Protein AF-A0A7S0QD21-F1 (afdb_monomer_lite)

InterPro domains:
  IPR029063 S-adenosyl-L-methionine-dependent methyltransferase superfamily [G3DSA:3.40.50.150] (12-127)

Sequence (127 aa):
ACCRARGEPPRRIDNTVCPMMRAEELQFLLGGLTANSTVWEWGSGISTLYFAQCVRRWISVEHDPAWCAEIGAARPPQAEVRCVPMEADRKAEYEAAQPPWDGSRAEFRAYVAQGSALRDLDADVVL

Structure (mmCIF, N/CA/C/O backbone):
data_AF-A0A7S0QD21-F1
#
_entry.id   AF-A0A7S0QD21-F1
#
loop_
_atom_site.group_PDB
_atom_site.id
_atom_site.type_symbol
_atom_site.label_atom_id
_atom_site.label_alt_id
_atom_site.label_comp_id
_atom_site.label_asym_id
_atom_site.label_entity_id
_atom_site.label_seq_id
_atom_site.pdbx_PDB_ins_code
_atom_site.Cartn_x
_atom_site.Cartn_y
_atom_site.Cartn_z
_atom_site.occupancy
_atom_site.B_iso_or_equiv
_atom_site.auth_seq_id
_atom_site.auth_comp_id
_atom_site.auth_asym_id
_atom_site.auth_atom_id
_atom_site.pdbx_PDB_model_num
ATOM 1 N N . ALA A 1 1 ? -8.287 11.909 15.860 1.00 42.44 1 ALA A N 1
ATOM 2 C CA . ALA A 1 1 ? -7.771 10.626 16.388 1.00 42.44 1 ALA A CA 1
ATOM 3 C C . ALA A 1 1 ? -8.174 9.547 15.406 1.00 42.44 1 ALA A C 1
ATOM 5 O O . ALA A 1 1 ? -9.354 9.453 15.095 1.00 42.44 1 ALA A O 1
ATOM 6 N N . CYS A 1 2 ? -7.199 8.854 14.840 1.00 48.72 2 CYS A N 1
ATOM 7 C CA . CYS A 1 2 ? -7.406 8.024 13.669 1.00 48.72 2 CYS A CA 1
ATOM 8 C C . CYS A 1 2 ? -7.888 6.609 14.043 1.00 48.72 2 CYS A C 1
ATOM 10 O O . CYS A 1 2 ? -7.516 6.093 15.095 1.00 48.72 2 CYS A O 1
ATOM 12 N N . CYS A 1 3 ? -8.758 6.062 13.190 1.00 52.25 3 CYS A N 1
ATOM 13 C CA . CYS A 1 3 ? -9.280 4.694 13.145 1.00 52.25 3 CYS A CA 1
ATOM 14 C C . CYS A 1 3 ? -9.829 4.146 14.464 1.00 52.25 3 CYS A C 1
ATOM 16 O O . CYS A 1 3 ? -9.188 3.398 15.198 1.00 52.25 3 CYS A O 1
ATOM 18 N N . ARG A 1 4 ? -11.084 4.509 14.747 1.00 49.06 4 ARG A N 1
ATOM 19 C CA . ARG A 1 4 ? -11.899 3.812 15.744 1.00 49.06 4 ARG A CA 1
ATOM 20 C C . ARG A 1 4 ? -12.732 2.754 15.032 1.00 49.06 4 ARG A C 1
ATOM 22 O O . ARG A 1 4 ? -13.690 3.099 14.344 1.00 49.06 4 ARG A O 1
ATOM 29 N N . ALA A 1 5 ? -12.445 1.473 15.253 1.00 49.66 5 ALA A N 1
ATOM 30 C CA . ALA A 1 5 ? -13.554 0.524 15.256 1.00 49.66 5 ALA A CA 1
ATOM 31 C C . ALA A 1 5 ? -14.507 0.923 16.393 1.00 49.66 5 ALA A C 1
ATOM 33 O O . ALA A 1 5 ? -14.069 1.381 17.453 1.00 49.66 5 ALA A O 1
ATOM 34 N N . ARG A 1 6 ? -15.822 0.809 16.176 1.00 51.97 6 ARG A N 1
ATOM 35 C CA . ARG A 1 6 ? -16.800 1.098 17.235 1.00 51.97 6 ARG A CA 1
ATOM 36 C C . ARG A 1 6 ? -16.502 0.184 18.428 1.00 51.97 6 ARG A C 1
ATOM 38 O O . ARG A 1 6 ? -16.623 -1.025 18.303 1.00 51.97 6 ARG A O 1
ATOM 45 N N . GLY A 1 7 ? -16.119 0.770 19.562 1.00 51.91 7 GLY A N 1
ATOM 46 C CA . GLY A 1 7 ? -15.840 0.037 20.801 1.00 51.91 7 GLY A CA 1
ATOM 47 C C . GLY A 1 7 ? -14.372 -0.327 21.055 1.00 51.91 7 GLY A C 1
ATOM 48 O O . GLY A 1 7 ? -14.081 -0.797 22.150 1.00 51.91 7 GLY A O 1
ATOM 49 N N . GLU A 1 8 ? -13.444 -0.065 20.128 1.00 57.84 8 GLU A N 1
ATOM 50 C CA . GLU A 1 8 ? -12.005 -0.247 20.379 1.00 57.84 8 GLU A CA 1
ATOM 51 C C . GLU A 1 8 ? -11.328 1.064 20.813 1.00 57.84 8 GLU A C 1
ATOM 53 O O . GLU A 1 8 ? -11.698 2.149 20.339 1.00 57.84 8 GLU A O 1
ATOM 58 N N . PRO A 1 9 ? -10.319 1.000 21.705 1.00 58.53 9 PRO A N 1
ATOM 59 C CA . PRO A 1 9 ? -9.484 2.156 21.985 1.00 58.53 9 PRO A CA 1
ATOM 60 C C . PRO A 1 9 ? -8.771 2.598 20.694 1.00 58.53 9 PRO A C 1
ATOM 62 O O . PRO A 1 9 ? -8.370 1.754 19.892 1.00 58.53 9 PRO A O 1
ATOM 65 N N . PRO A 1 10 ? -8.606 3.912 20.464 1.00 60.38 10 PRO A N 1
ATOM 66 C CA . PRO A 1 10 ? -7.937 4.405 19.265 1.00 60.38 10 PRO A CA 1
ATOM 67 C C . PRO A 1 10 ? -6.513 3.846 19.193 1.00 60.38 10 PRO A C 1
ATOM 69 O O . PRO A 1 10 ? -5.730 4.024 20.131 1.00 60.38 10 PRO A O 1
ATOM 72 N N . ARG A 1 11 ? -6.168 3.193 18.077 1.00 66.38 11 ARG A N 1
ATOM 73 C CA . ARG A 1 11 ? -4.781 2.791 17.824 1.00 66.38 11 ARG A CA 1
ATOM 74 C C . ARG A 1 11 ? -3.951 4.050 17.595 1.00 66.38 11 ARG A C 1
ATOM 76 O O . ARG A 1 11 ? -4.348 4.952 16.855 1.00 66.38 11 ARG A O 1
ATOM 83 N N . ARG A 1 12 ? -2.802 4.138 18.265 1.00 69.88 12 ARG A N 1
ATOM 84 C CA . ARG A 1 12 ? -1.850 5.223 18.026 1.00 69.88 12 ARG A CA 1
ATOM 85 C C . ARG A 1 12 ? -1.123 4.922 16.721 1.00 69.88 12 ARG A C 1
ATOM 87 O O . ARG A 1 12 ? -0.408 3.932 16.652 1.00 69.88 12 ARG A O 1
ATOM 94 N N . ILE A 1 13 ? -1.327 5.774 15.725 1.00 76.38 13 ILE A N 1
ATOM 95 C CA . ILE A 1 13 ? -0.605 5.710 14.455 1.00 76.38 13 ILE A CA 1
ATOM 96 C C . ILE A 1 13 ? 0.750 6.379 14.633 1.00 76.38 13 ILE A C 1
ATOM 98 O O . ILE A 1 13 ? 0.855 7.437 15.271 1.00 76.38 13 ILE A O 1
ATOM 102 N N . ASP A 1 14 ? 1.774 5.750 14.079 1.00 82.44 14 ASP A N 1
ATOM 103 C CA . ASP A 1 14 ? 3.048 6.391 13.825 1.00 82.44 14 ASP A CA 1
ATOM 104 C C . ASP A 1 14 ? 2.903 7.360 12.642 1.00 82.44 14 ASP A C 1
ATOM 106 O O . ASP A 1 14 ? 2.767 6.947 11.492 1.00 82.44 14 ASP A O 1
ATOM 110 N N . ASN A 1 15 ? 2.903 8.658 12.954 1.00 78.94 15 ASN A N 1
ATOM 111 C CA . ASN A 1 15 ? 2.792 9.749 11.984 1.00 78.94 15 ASN A CA 1
ATOM 112 C C . ASN A 1 15 ? 4.166 10.328 11.595 1.00 78.94 15 ASN A C 1
ATOM 114 O O . ASN A 1 15 ? 4.237 11.470 11.139 1.00 78.94 15 ASN A O 1
ATOM 118 N N . THR A 1 16 ? 5.266 9.606 11.835 1.00 82.94 16 THR A N 1
ATOM 119 C CA . THR A 1 16 ? 6.603 10.032 11.374 1.00 82.94 16 THR A CA 1
ATOM 120 C C . THR A 1 16 ? 6.707 10.052 9.851 1.00 82.94 16 THR A C 1
ATOM 122 O O . THR A 1 16 ? 7.484 10.830 9.302 1.00 82.94 16 THR A O 1
ATOM 125 N N . VAL A 1 17 ? 5.868 9.265 9.173 1.00 80.38 17 VAL A N 1
ATOM 126 C CA . VAL A 1 17 ? 5.641 9.315 7.729 1.00 80.38 17 VAL A CA 1
ATOM 127 C C . VAL A 1 17 ? 4.246 9.871 7.447 1.00 80.38 17 VAL A C 1
ATOM 129 O O . VAL A 1 17 ? 3.279 9.508 8.113 1.00 80.38 17 VAL A O 1
ATOM 132 N N . CYS A 1 18 ? 4.136 10.775 6.474 1.00 79.88 18 CYS A N 1
ATOM 133 C CA . CYS A 1 18 ? 2.869 11.387 6.074 1.00 79.88 18 CYS A CA 1
ATOM 134 C C . CYS A 1 18 ? 2.684 11.198 4.564 1.00 79.88 18 CYS A C 1
ATOM 136 O O . CYS A 1 18 ? 3.600 11.546 3.811 1.00 79.88 18 CYS A O 1
ATOM 138 N N . PRO A 1 19 ? 1.556 10.631 4.101 1.00 83.88 19 PRO A N 1
ATOM 139 C CA . PRO A 1 19 ? 1.349 10.405 2.680 1.00 83.88 19 PRO A CA 1
ATOM 140 C C . PRO A 1 19 ? 1.276 11.738 1.937 1.00 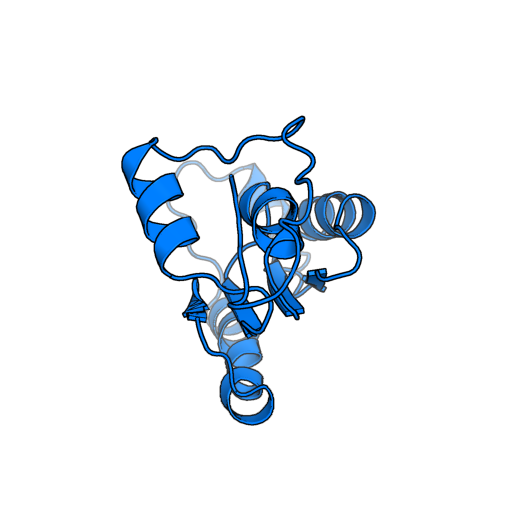83.88 19 PRO A C 1
ATOM 142 O O . PRO A 1 19 ? 0.754 12.728 2.453 1.00 83.88 19 PRO A O 1
ATOM 145 N N . MET A 1 20 ? 1.798 11.757 0.709 1.00 85.94 20 MET A N 1
ATOM 146 C CA . MET A 1 20 ? 1.759 12.931 -0.164 1.00 85.94 20 MET A CA 1
ATOM 147 C C . MET A 1 20 ? 0.351 13.125 -0.740 1.00 85.94 20 MET A C 1
ATOM 149 O O . MET A 1 20 ? 0.100 12.881 -1.915 1.00 85.94 20 MET A O 1
ATOM 153 N N . MET A 1 21 ? -0.578 13.526 0.119 1.00 85.38 21 MET A N 1
ATOM 154 C CA . MET A 1 21 ? -1.984 13.766 -0.191 1.00 85.38 21 MET A CA 1
ATOM 155 C C . MET A 1 21 ? -2.405 15.103 0.408 1.00 85.38 21 MET A C 1
ATOM 157 O O . MET A 1 21 ? -1.842 15.567 1.406 1.00 85.38 21 MET A O 1
ATOM 161 N N . ARG A 1 22 ? -3.423 15.729 -0.178 1.00 90.94 22 ARG A N 1
ATOM 162 C CA . ARG A 1 22 ? -4.073 16.889 0.433 1.00 90.94 22 ARG A CA 1
ATOM 163 C C . ARG A 1 22 ? -4.784 16.457 1.710 1.00 90.94 22 ARG A C 1
ATOM 165 O O . ARG A 1 22 ? -5.189 15.303 1.866 1.00 90.94 22 ARG A O 1
ATOM 172 N N . ALA A 1 23 ? -4.963 17.399 2.630 1.00 86.44 23 ALA A N 1
ATOM 173 C CA . ALA A 1 23 ? -5.594 17.112 3.913 1.00 86.44 23 ALA A CA 1
ATOM 174 C C . ALA A 1 23 ? -7.004 16.522 3.734 1.00 86.44 23 ALA A C 1
ATOM 176 O O . ALA A 1 23 ? -7.383 15.611 4.463 1.00 86.44 23 ALA A O 1
ATOM 177 N N . GLU A 1 24 ? -7.758 16.998 2.745 1.00 90.31 24 GLU A N 1
ATOM 178 C CA . GLU A 1 24 ? -9.114 16.545 2.441 1.00 90.31 24 GLU A CA 1
ATOM 179 C C . GLU A 1 24 ? -9.142 15.103 1.922 1.00 90.31 24 GLU A C 1
ATOM 181 O O . GLU A 1 24 ? -9.991 14.324 2.348 1.00 90.31 24 GLU A O 1
ATOM 186 N N . GLU A 1 25 ? -8.196 14.728 1.058 1.00 90.81 25 GLU A N 1
ATOM 187 C CA . GLU A 1 25 ? -8.045 13.362 0.532 1.00 90.81 25 GLU A CA 1
ATOM 188 C C . GLU A 1 25 ? -7.689 12.397 1.665 1.00 90.81 25 GLU A C 1
ATOM 190 O O . GLU A 1 25 ? -8.312 11.346 1.823 1.00 90.81 25 GLU A O 1
ATOM 195 N N . LEU A 1 26 ? -6.754 12.808 2.525 1.00 87.50 26 LEU A N 1
ATOM 196 C CA . LEU A 1 26 ? -6.381 12.057 3.717 1.00 87.50 26 LEU A CA 1
ATOM 197 C C . LEU A 1 26 ? -7.586 11.867 4.648 1.00 87.50 26 LEU A C 1
ATOM 199 O O . LEU A 1 26 ? -7.845 10.749 5.088 1.00 87.50 26 LEU A O 1
ATOM 203 N N . GLN A 1 27 ? -8.353 12.923 4.938 1.00 86.44 27 GLN A N 1
ATOM 204 C CA . GLN A 1 27 ? -9.545 12.807 5.788 1.00 86.44 27 GLN A CA 1
ATOM 205 C C . GLN A 1 27 ? -10.634 11.941 5.150 1.00 86.44 27 GLN A C 1
ATOM 207 O O . GLN A 1 27 ? -11.282 11.170 5.859 1.00 86.44 27 GLN A O 1
ATOM 212 N N . PHE A 1 28 ? -10.825 12.038 3.835 1.00 89.31 28 PHE A N 1
ATOM 213 C CA . PHE A 1 28 ? -11.782 11.214 3.105 1.00 89.31 28 PHE A CA 1
ATOM 214 C C . PHE A 1 28 ? -11.441 9.725 3.228 1.00 89.31 28 PHE A C 1
ATOM 216 O O . PHE A 1 28 ? -12.293 8.938 3.644 1.00 89.31 28 PHE A O 1
ATOM 223 N N . LEU A 1 29 ? -10.184 9.353 2.961 1.00 89.69 29 LEU A N 1
ATOM 224 C CA . LEU A 1 29 ? -9.718 7.974 3.107 1.00 89.69 29 LEU A CA 1
ATOM 225 C C . LEU A 1 29 ? -9.871 7.488 4.549 1.00 89.69 29 LEU A C 1
ATOM 227 O O . LEU A 1 29 ? -10.473 6.445 4.790 1.00 89.69 29 LEU A O 1
ATOM 231 N N . LEU A 1 30 ? -9.423 8.276 5.529 1.00 86.81 30 LEU A N 1
ATOM 232 C CA . LEU A 1 30 ? -9.572 7.922 6.944 1.00 86.81 30 LEU A CA 1
ATOM 233 C C . LEU A 1 30 ? -11.027 7.769 7.392 1.00 86.81 30 LEU A C 1
ATOM 235 O O . LEU A 1 30 ? -11.298 6.978 8.294 1.00 86.81 30 LEU A O 1
ATOM 239 N N . GLY A 1 31 ? -11.956 8.507 6.785 1.00 86.69 31 GLY A N 1
ATOM 240 C CA . GLY A 1 31 ? -13.386 8.386 7.054 1.00 86.69 31 GLY A CA 1
ATOM 241 C C . GLY A 1 31 ? -13.998 7.078 6.542 1.00 86.69 31 GLY A C 1
ATOM 242 O O . GLY A 1 31 ? -14.979 6.609 7.118 1.00 86.69 31 GLY A O 1
ATOM 243 N N . GLY A 1 32 ? -13.420 6.484 5.494 1.00 87.62 32 GLY A N 1
ATOM 244 C CA . GLY A 1 32 ? -13.856 5.206 4.921 1.00 87.62 32 GLY A CA 1
ATOM 245 C C . GLY A 1 32 ? -13.232 3.967 5.573 1.00 87.62 32 GLY A C 1
ATOM 246 O O . GLY A 1 32 ? -13.748 2.863 5.408 1.00 87.62 32 GLY A O 1
ATOM 247 N N . LEU A 1 33 ? -12.140 4.128 6.324 1.00 88.94 33 LEU A N 1
ATOM 248 C CA . LEU A 1 33 ? -11.402 3.019 6.929 1.00 88.94 33 LEU A CA 1
ATOM 249 C C . LEU A 1 33 ? -11.873 2.708 8.354 1.00 88.94 33 LEU A C 1
ATOM 251 O O . LEU A 1 33 ? -12.116 3.590 9.180 1.00 88.94 33 LEU A O 1
ATOM 255 N N . THR A 1 34 ? -11.932 1.418 8.680 1.00 87.81 34 THR A N 1
ATOM 256 C CA . THR A 1 34 ? -12.209 0.925 10.035 1.00 87.81 34 THR A CA 1
ATOM 257 C C . THR A 1 34 ? -11.150 -0.087 10.461 1.00 87.81 34 THR A C 1
ATOM 259 O O . THR A 1 34 ? -10.505 -0.704 9.616 1.00 87.81 34 THR A O 1
ATOM 262 N N . ALA A 1 35 ? -11.022 -0.352 11.768 1.00 88.38 35 ALA A N 1
ATOM 263 C CA . ALA A 1 35 ? -10.079 -1.366 12.263 1.00 88.38 35 ALA A CA 1
ATOM 264 C C . ALA A 1 35 ? -10.397 -2.798 11.797 1.00 88.38 35 ALA A C 1
ATOM 266 O O . ALA A 1 35 ? -9.555 -3.681 11.935 1.00 88.38 35 ALA A O 1
ATOM 267 N N . ASN A 1 36 ? -11.584 -3.010 11.219 1.00 89.69 36 ASN A N 1
ATOM 268 C CA . ASN A 1 36 ? -12.004 -4.270 10.618 1.00 89.69 36 ASN A CA 1
ATOM 269 C C . ASN A 1 36 ? -11.865 -4.283 9.093 1.00 89.69 36 ASN A C 1
ATOM 271 O O . A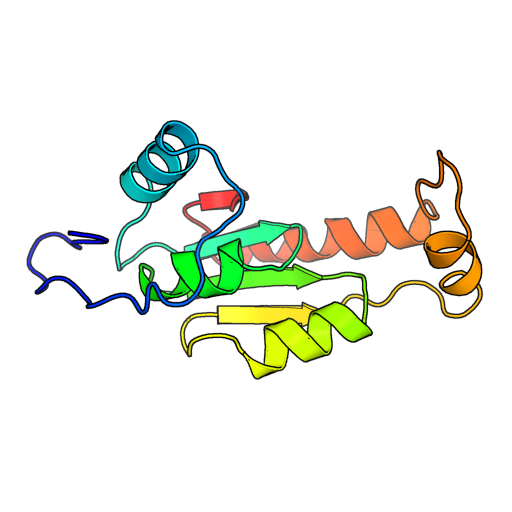SN A 1 36 ? -12.118 -5.319 8.492 1.00 89.69 36 ASN A O 1
ATOM 275 N N . SER A 1 37 ? -11.471 -3.181 8.458 1.00 90.69 37 SER A N 1
ATOM 276 C CA . SER A 1 37 ? -11.370 -3.135 7.003 1.00 90.69 37 SER A CA 1
ATOM 277 C C . SER A 1 37 ? -10.266 -4.064 6.490 1.00 90.69 37 SER A C 1
ATOM 279 O O . SER A 1 37 ? -9.196 -4.191 7.097 1.00 90.69 37 SER A O 1
ATOM 281 N N . THR A 1 38 ? -10.531 -4.710 5.362 1.00 94.12 38 THR A N 1
ATOM 282 C CA . THR A 1 38 ? -9.528 -5.334 4.493 1.00 94.12 38 THR A CA 1
ATOM 283 C C . THR A 1 38 ? -9.382 -4.473 3.252 1.00 94.12 38 THR A C 1
ATOM 285 O O . THR A 1 38 ? -10.355 -4.253 2.535 1.00 94.12 38 THR A O 1
ATOM 288 N N . VAL A 1 39 ? -8.182 -3.943 3.038 1.00 94.69 39 VAL A N 1
ATOM 289 C CA . VAL A 1 39 ? -7.899 -2.983 1.970 1.00 94.69 39 VAL A CA 1
ATOM 290 C C . VAL A 1 39 ? -6.983 -3.609 0.939 1.00 94.69 39 VAL A C 1
ATOM 292 O O . VAL A 1 39 ? -6.001 -4.267 1.289 1.00 94.69 39 VAL A O 1
ATOM 295 N N . TRP A 1 40 ? -7.308 -3.370 -0.323 1.00 96.06 40 TRP A N 1
ATOM 296 C CA . TRP A 1 40 ? -6.441 -3.642 -1.454 1.00 96.06 40 TRP A CA 1
ATOM 297 C C . TRP A 1 40 ? -5.947 -2.334 -2.055 1.00 96.06 40 TRP A C 1
ATOM 299 O O . TRP A 1 40 ? -6.736 -1.411 -2.217 1.00 96.06 40 TRP A O 1
ATOM 309 N N . GLU A 1 41 ? -4.676 -2.275 -2.417 1.00 95.56 41 GLU A N 1
ATOM 310 C CA . GLU A 1 41 ? -4.028 -1.115 -3.015 1.00 95.56 41 GLU A CA 1
ATOM 311 C C . GLU A 1 41 ? -3.242 -1.541 -4.263 1.00 95.56 41 GLU A C 1
ATOM 313 O O . GLU A 1 41 ? -2.461 -2.501 -4.236 1.00 95.56 41 GLU A O 1
ATOM 318 N N . TRP A 1 42 ? -3.442 -0.824 -5.364 1.00 94.56 42 TRP A N 1
ATOM 319 C CA . TRP A 1 42 ? -2.563 -0.873 -6.526 1.00 94.56 42 TRP A CA 1
ATOM 320 C C . TRP A 1 42 ? -1.503 0.218 -6.423 1.00 94.56 42 TRP A C 1
ATOM 322 O O . TRP A 1 42 ? -1.798 1.405 -6.521 1.00 94.56 42 TRP A O 1
ATOM 332 N N . GLY A 1 43 ? -0.251 -0.203 -6.302 1.00 93.88 43 GLY A N 1
ATOM 333 C CA . GLY A 1 43 ? 0.873 0.649 -5.952 1.00 93.88 43 GLY A CA 1
ATOM 334 C C . GLY A 1 43 ? 1.140 0.555 -4.457 1.00 93.88 43 GLY A C 1
ATOM 335 O O . GLY A 1 43 ? 0.224 0.401 -3.651 1.00 93.88 43 GLY A O 1
ATOM 336 N N . SER A 1 44 ? 2.409 0.609 -4.076 1.00 95.19 44 SER A N 1
ATOM 337 C CA . SER A 1 44 ? 2.801 0.681 -2.673 1.00 95.19 44 SER A CA 1
ATOM 338 C C . SER A 1 44 ? 3.494 2.004 -2.379 1.00 95.19 44 SER A C 1
ATOM 340 O O . SER A 1 44 ? 4.073 2.644 -3.258 1.00 95.19 44 SER A O 1
ATOM 342 N N . GLY A 1 45 ? 3.446 2.448 -1.128 1.00 94.56 45 GLY A N 1
ATOM 343 C CA . GLY A 1 45 ? 4.141 3.669 -0.748 1.00 94.56 45 GLY A CA 1
ATOM 344 C C . GLY A 1 45 ? 3.856 4.119 0.670 1.00 94.56 45 GLY A C 1
ATOM 345 O O . GLY A 1 45 ? 3.535 3.333 1.560 1.00 94.56 45 GLY A O 1
ATOM 346 N N . ILE A 1 46 ? 3.954 5.431 0.889 1.00 93.25 46 ILE A N 1
ATOM 347 C CA . ILE A 1 46 ? 3.678 6.018 2.204 1.00 93.25 46 ILE A CA 1
ATOM 348 C C . ILE A 1 46 ? 2.213 5.813 2.614 1.00 93.25 46 ILE A C 1
ATOM 350 O O . ILE A 1 46 ? 1.933 5.664 3.801 1.00 93.25 46 ILE A O 1
ATOM 354 N N . SER A 1 47 ? 1.288 5.731 1.654 1.00 93.62 47 SER A N 1
ATOM 355 C CA . SER A 1 47 ? -0.094 5.291 1.880 1.00 93.62 47 SER A CA 1
ATOM 356 C C . SER A 1 47 ? -0.148 3.926 2.571 1.00 93.62 47 SER A C 1
ATOM 358 O O . SER A 1 47 ? -0.798 3.808 3.610 1.00 93.62 47 SER A O 1
ATOM 360 N N . THR A 1 48 ? 0.601 2.938 2.074 1.00 95.62 48 THR A N 1
ATOM 361 C CA . THR A 1 48 ? 0.737 1.608 2.686 1.00 95.62 48 THR A CA 1
ATOM 362 C C . THR A 1 48 ? 1.237 1.701 4.130 1.00 95.62 48 THR A C 1
ATOM 364 O O . THR A 1 48 ? 0.658 1.097 5.030 1.00 95.62 48 THR A O 1
ATOM 367 N N . LEU A 1 49 ? 2.287 2.489 4.387 1.00 94.31 49 LEU A N 1
ATOM 368 C CA . LEU A 1 49 ? 2.875 2.618 5.728 1.00 94.31 49 LEU A CA 1
ATOM 369 C C . LEU A 1 49 ? 1.936 3.320 6.718 1.00 94.31 49 LEU A C 1
ATOM 371 O O . LEU A 1 49 ? 1.858 2.948 7.891 1.00 94.31 49 LEU A O 1
ATOM 375 N N . TYR A 1 50 ? 1.220 4.336 6.245 1.00 92.75 50 TYR A N 1
ATOM 376 C CA . TYR A 1 50 ? 0.370 5.183 7.069 1.00 92.75 50 TYR A CA 1
ATOM 377 C C . TYR A 1 50 ? -0.989 4.531 7.355 1.00 92.75 50 TYR A C 1
ATOM 379 O O . TYR A 1 50 ? -1.366 4.334 8.512 1.00 92.75 50 TYR A O 1
ATOM 387 N N . PHE A 1 51 ? -1.725 4.153 6.308 1.00 92.44 51 PHE A N 1
ATOM 388 C CA . PHE A 1 51 ? -3.106 3.686 6.424 1.00 92.44 51 PHE A CA 1
ATOM 389 C C . PHE A 1 51 ? -3.224 2.212 6.826 1.00 92.44 51 PHE A C 1
ATOM 391 O O . PHE A 1 51 ? -4.241 1.825 7.398 1.00 92.44 51 PHE A O 1
ATOM 398 N N . ALA A 1 52 ? -2.208 1.369 6.629 1.00 93.94 52 ALA A N 1
ATOM 399 C CA . ALA A 1 52 ? -2.307 -0.026 7.070 1.00 93.94 52 ALA A CA 1
ATOM 400 C C . ALA A 1 52 ? -2.429 -0.164 8.600 1.00 93.94 52 ALA A C 1
ATOM 402 O O . ALA A 1 52 ? -3.076 -1.084 9.101 1.00 93.94 52 ALA A O 1
ATOM 403 N N . GLN A 1 53 ? -1.888 0.793 9.361 1.00 91.88 53 GLN A N 1
ATOM 404 C CA . GLN A 1 53 ? -1.960 0.821 10.831 1.00 91.88 53 GLN A CA 1
ATOM 405 C C . GLN A 1 53 ? -3.407 0.922 11.356 1.00 91.88 53 GLN A C 1
ATOM 407 O O . GLN A 1 53 ? -3.705 0.570 12.504 1.00 91.88 53 GLN A O 1
ATOM 412 N N . CYS A 1 54 ? -4.311 1.399 10.501 1.00 89.69 54 CYS A N 1
ATOM 413 C CA . CYS A 1 54 ? -5.707 1.673 10.797 1.00 89.69 54 CYS A CA 1
ATOM 414 C C . CYS A 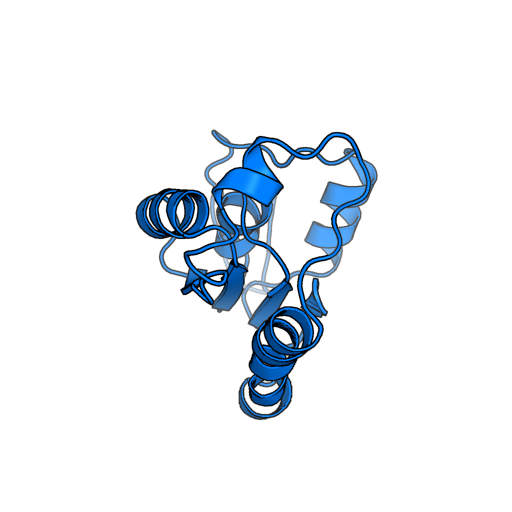1 54 ? -6.656 0.494 10.651 1.00 89.69 54 CYS A C 1
ATOM 416 O O . CYS A 1 54 ? -7.796 0.598 11.100 1.00 89.69 54 CYS A O 1
ATOM 418 N N . VAL A 1 55 ? -6.232 -0.569 9.974 1.00 91.44 55 VAL A N 1
ATOM 419 C CA . VAL A 1 55 ? -7.141 -1.588 9.445 1.00 91.44 55 VAL A CA 1
ATOM 420 C C . VAL A 1 55 ? -6.813 -2.974 9.995 1.00 91.44 55 VAL A C 1
ATOM 422 O O . VAL A 1 55 ? -5.898 -3.142 10.811 1.00 91.44 55 VAL A O 1
ATOM 425 N N . ARG A 1 56 ? -7.590 -3.982 9.589 1.00 92.38 56 ARG A N 1
ATOM 426 C CA . ARG A 1 56 ? -7.296 -5.384 9.908 1.00 92.38 56 ARG A CA 1
ATOM 427 C C . ARG A 1 56 ? -6.196 -5.911 8.999 1.00 92.38 56 ARG A C 1
ATOM 429 O O . ARG A 1 56 ? -5.296 -6.600 9.472 1.00 92.38 56 ARG A O 1
ATOM 436 N N . ARG A 1 57 ? -6.297 -5.607 7.705 1.00 94.38 57 ARG A N 1
ATOM 437 C CA . ARG A 1 57 ? -5.380 -6.096 6.677 1.00 94.38 57 ARG A CA 1
ATOM 438 C C . ARG A 1 57 ? -5.277 -5.097 5.532 1.00 94.38 57 ARG A C 1
ATOM 440 O O . ARG A 1 57 ? -6.293 -4.562 5.097 1.00 94.38 57 ARG A O 1
ATOM 447 N N . TRP A 1 58 ? -4.064 -4.885 5.046 1.00 95.75 58 TRP A N 1
ATOM 448 C CA . TRP A 1 58 ? -3.755 -4.029 3.907 1.00 95.75 58 TRP A CA 1
ATOM 449 C C . TRP A 1 58 ? -2.870 -4.796 2.931 1.00 95.75 58 TRP A C 1
ATOM 451 O O . TRP A 1 58 ? -1.872 -5.381 3.346 1.00 95.75 58 TRP A O 1
ATOM 461 N N . ILE A 1 59 ? -3.238 -4.841 1.658 1.00 96.38 59 ILE A N 1
ATOM 462 C CA . ILE A 1 59 ? -2.510 -5.592 0.634 1.00 96.38 59 ILE A CA 1
ATOM 463 C C . ILE A 1 59 ? -2.182 -4.633 -0.496 1.00 96.38 59 ILE A C 1
ATOM 465 O O . ILE A 1 59 ? -3.092 -4.193 -1.188 1.00 96.38 59 ILE A O 1
ATOM 469 N N . SER A 1 60 ? -0.900 -4.347 -0.687 1.00 96.69 60 SER A N 1
ATOM 470 C CA . SER A 1 60 ? -0.415 -3.483 -1.764 1.00 96.69 60 SER A CA 1
ATOM 471 C C . SER A 1 60 ? 0.281 -4.311 -2.828 1.00 96.69 60 SER A C 1
ATOM 473 O O . SER A 1 60 ? 1.080 -5.191 -2.502 1.00 96.69 60 SER A O 1
ATOM 475 N N . VAL A 1 61 ? 0.008 -4.037 -4.098 1.00 95.62 61 VAL A N 1
ATOM 476 C CA . VAL A 1 61 ? 0.736 -4.637 -5.223 1.00 95.62 61 VAL A CA 1
ATOM 477 C C . VAL A 1 61 ? 1.752 -3.636 -5.746 1.00 95.62 61 VAL A C 1
ATOM 479 O O . VAL A 1 61 ? 1.389 -2.501 -6.025 1.00 95.62 61 VAL A O 1
ATOM 482 N N . GLU A 1 62 ? 3.006 -4.056 -5.896 1.00 94.00 62 GLU A N 1
ATOM 483 C CA . GLU A 1 62 ? 4.098 -3.192 -6.347 1.00 94.00 62 GLU A CA 1
ATOM 484 C C . GLU A 1 62 ? 4.863 -3.827 -7.505 1.00 94.00 62 GLU A C 1
ATOM 486 O O . GLU A 1 62 ? 5.166 -5.021 -7.469 1.00 94.00 62 GLU A O 1
ATOM 491 N N . HIS A 1 63 ? 5.176 -3.026 -8.522 1.00 90.00 63 HIS A N 1
ATOM 492 C CA . HIS A 1 63 ? 5.865 -3.477 -9.724 1.00 90.00 63 HIS A CA 1
ATOM 493 C C . HIS A 1 63 ? 7.355 -3.122 -9.739 1.00 90.00 63 HIS A C 1
ATOM 495 O O . HIS A 1 63 ? 8.150 -3.876 -10.310 1.00 90.00 63 HIS A O 1
ATOM 501 N N . ASP A 1 64 ? 7.752 -2.031 -9.076 1.00 88.06 64 ASP A N 1
ATOM 502 C CA . ASP A 1 64 ? 9.160 -1.687 -8.902 1.00 88.06 64 ASP A CA 1
ATOM 503 C C . ASP A 1 64 ? 9.778 -2.594 -7.819 1.00 88.06 64 ASP A C 1
ATOM 505 O O . ASP A 1 64 ? 9.390 -2.536 -6.649 1.00 88.06 64 ASP A O 1
ATOM 509 N N . PRO A 1 65 ? 10.759 -3.449 -8.156 1.00 88.50 65 PRO A N 1
ATOM 510 C CA . PRO A 1 65 ?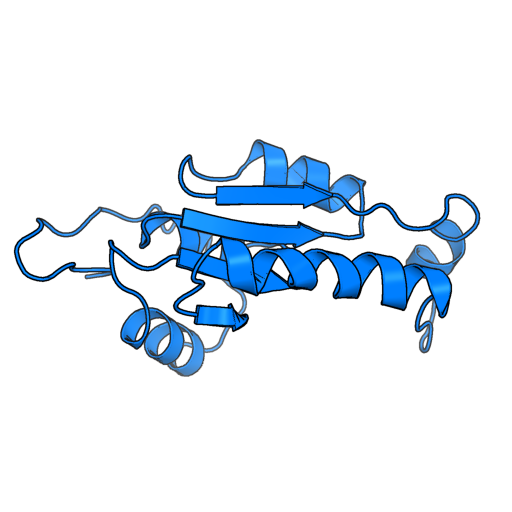 11.320 -4.402 -7.204 1.00 88.50 65 PRO A CA 1
ATOM 511 C C . PRO A 1 65 ? 12.129 -3.737 -6.082 1.00 88.50 65 PRO A C 1
ATOM 513 O O . PRO A 1 65 ? 12.164 -4.266 -4.969 1.00 88.50 65 PRO A O 1
ATOM 516 N N . ALA A 1 66 ? 12.791 -2.607 -6.354 1.00 90.06 66 ALA A N 1
ATOM 517 C CA . ALA A 1 66 ? 13.560 -1.887 -5.344 1.00 90.06 66 ALA A CA 1
ATOM 518 C C . ALA A 1 66 ? 12.612 -1.205 -4.353 1.00 90.06 66 ALA A C 1
ATOM 520 O O . ALA A 1 66 ? 12.779 -1.355 -3.142 1.00 90.06 66 ALA A O 1
ATOM 521 N N . TRP A 1 67 ? 11.569 -0.554 -4.867 1.00 92.75 67 TRP A N 1
ATOM 522 C CA . TRP A 1 67 ? 10.540 0.063 -4.037 1.00 92.75 67 TRP A CA 1
ATOM 523 C C . TRP A 1 67 ? 9.733 -0.975 -3.251 1.00 92.75 67 TRP A C 1
ATOM 525 O O . TRP A 1 67 ? 9.491 -0.800 -2.057 1.00 92.75 67 TRP A O 1
ATOM 535 N N . CYS A 1 68 ? 9.412 -2.119 -3.867 1.00 94.88 68 CYS A N 1
ATOM 536 C CA . CYS A 1 68 ? 8.745 -3.221 -3.177 1.00 94.88 68 CYS A CA 1
ATOM 537 C C . CYS A 1 68 ? 9.571 -3.732 -1.990 1.00 94.88 68 CYS A C 1
ATOM 539 O O . CYS A 1 68 ? 9.020 -4.012 -0.924 1.00 94.88 68 CYS A O 1
ATOM 541 N N . ALA A 1 69 ? 10.894 -3.840 -2.153 1.00 94.62 69 ALA A N 1
ATOM 542 C CA . ALA A 1 69 ? 11.787 -4.240 -1.072 1.00 94.62 69 ALA A CA 1
ATOM 543 C C . ALA A 1 69 ? 11.837 -3.185 0.046 1.00 94.62 69 ALA A C 1
ATOM 545 O O . ALA A 1 69 ? 11.779 -3.546 1.223 1.00 94.62 69 ALA A O 1
ATOM 546 N N . GLU A 1 70 ? 11.901 -1.900 -0.309 1.00 95.94 70 GLU A N 1
ATOM 547 C CA . GLU A 1 70 ? 11.920 -0.787 0.644 1.00 95.94 70 GLU A CA 1
ATOM 548 C C . GLU A 1 70 ? 10.628 -0.716 1.469 1.00 95.94 70 GLU A C 1
ATOM 550 O O . GLU A 1 70 ? 10.666 -0.821 2.700 1.00 95.94 70 GLU A O 1
ATOM 555 N N . ILE A 1 71 ? 9.470 -0.625 0.806 1.00 96.50 71 ILE A N 1
ATOM 556 C CA . ILE A 1 71 ? 8.169 -0.589 1.485 1.00 96.50 71 ILE A CA 1
ATOM 557 C C . ILE A 1 71 ? 7.923 -1.900 2.223 1.00 96.50 71 ILE A C 1
ATOM 559 O O . ILE A 1 71 ? 7.474 -1.889 3.369 1.00 96.50 71 ILE A O 1
ATOM 563 N N . GLY A 1 72 ? 8.288 -3.033 1.622 1.00 96.50 72 GLY A N 1
ATOM 564 C CA . GLY A 1 72 ? 8.225 -4.343 2.254 1.00 96.50 72 GLY A CA 1
ATOM 565 C C . GLY A 1 72 ? 8.977 -4.389 3.584 1.00 96.50 72 GLY A C 1
ATOM 566 O O . GLY A 1 72 ? 8.445 -4.928 4.555 1.00 96.50 72 GLY A O 1
ATOM 567 N N . ALA A 1 73 ? 10.169 -3.798 3.669 1.00 96.38 73 ALA A N 1
ATOM 568 C CA . ALA A 1 73 ? 10.954 -3.748 4.901 1.00 96.38 73 ALA A CA 1
ATOM 569 C C . ALA A 1 73 ? 10.376 -2.781 5.952 1.00 96.38 73 ALA A C 1
ATOM 571 O O . ALA A 1 73 ? 10.471 -3.061 7.147 1.00 96.38 73 ALA A O 1
ATOM 572 N N . ALA A 1 74 ? 9.769 -1.671 5.523 1.00 95.06 74 ALA A N 1
ATOM 573 C CA . ALA A 1 74 ? 9.241 -0.628 6.408 1.00 95.06 74 ALA A CA 1
ATOM 574 C C . ALA A 1 74 ? 7.789 -0.857 6.872 1.00 95.06 74 ALA A C 1
ATOM 576 O O . ALA A 1 74 ? 7.302 -0.155 7.761 1.00 95.06 74 ALA A O 1
ATOM 577 N N . ARG A 1 75 ? 7.071 -1.804 6.257 1.00 94.62 75 ARG A N 1
ATOM 578 C CA . ARG A 1 75 ? 5.626 -1.970 6.450 1.00 94.62 75 ARG A CA 1
ATOM 579 C C . ARG A 1 75 ? 5.235 -2.320 7.895 1.00 94.62 75 ARG A C 1
ATOM 581 O O . ARG A 1 75 ? 5.930 -3.094 8.559 1.00 94.62 75 ARG A O 1
ATOM 588 N N . PRO A 1 76 ? 4.069 -1.849 8.371 1.00 93.56 76 PRO A N 1
ATOM 589 C CA . PRO A 1 76 ? 3.523 -2.303 9.641 1.00 93.56 76 PRO A CA 1
ATOM 590 C C . PRO A 1 76 ? 2.977 -3.745 9.524 1.00 93.56 76 PRO A C 1
ATOM 592 O O . PRO A 1 76 ? 2.712 -4.219 8.418 1.00 93.56 76 PRO A O 1
ATOM 595 N N . PRO A 1 77 ? 2.743 -4.459 10.642 1.00 94.25 77 PRO A N 1
ATOM 596 C CA . PRO A 1 77 ? 2.328 -5.870 10.622 1.00 94.25 77 PRO A CA 1
ATOM 597 C C . PRO A 1 77 ? 1.017 -6.168 9.877 1.00 94.25 77 PRO A C 1
ATOM 599 O O . PRO A 1 77 ? 0.794 -7.299 9.457 1.00 94.25 77 PRO A O 1
ATOM 602 N N . GLN A 1 78 ? 0.137 -5.174 9.739 1.00 94.44 78 GLN A N 1
ATOM 603 C CA . GLN A 1 78 ? -1.140 -5.292 9.028 1.00 94.44 78 GLN A CA 1
ATOM 604 C C . GLN A 1 78 ? -0.972 -5.305 7.505 1.00 94.44 78 GLN A C 1
ATOM 606 O O . GLN A 1 78 ? -1.910 -5.678 6.797 1.00 94.44 78 GLN A O 1
ATOM 611 N N . ALA A 1 79 ? 0.184 -4.862 7.008 1.00 96.06 79 ALA A N 1
ATOM 612 C CA . ALA A 1 79 ? 0.458 -4.727 5.592 1.00 96.06 79 ALA A CA 1
ATOM 613 C C . ALA A 1 79 ? 1.166 -5.959 5.015 1.00 96.06 79 ALA A C 1
ATOM 615 O O . ALA A 1 79 ? 2.099 -6.527 5.590 1.00 96.06 79 ALA A O 1
ATOM 616 N N . GLU A 1 80 ? 0.749 -6.318 3.811 1.00 95.88 80 GLU A N 1
ATOM 617 C CA . GLU A 1 80 ? 1.386 -7.262 2.905 1.00 95.88 80 GLU A CA 1
ATOM 618 C C . GLU A 1 80 ? 1.723 -6.500 1.622 1.00 95.88 80 GLU A C 1
ATOM 620 O O . GLU A 1 80 ? 0.867 -5.802 1.083 1.00 95.88 80 GLU A O 1
ATOM 625 N N . VAL A 1 81 ? 2.955 -6.632 1.130 1.00 96.69 81 VAL A N 1
ATOM 626 C CA . VAL A 1 81 ? 3.356 -6.067 -0.164 1.00 96.69 81 VAL A CA 1
ATOM 627 C C . VAL A 1 81 ? 3.631 -7.225 -1.112 1.00 96.69 81 VAL A C 1
ATOM 629 O O . VAL A 1 81 ? 4.477 -8.078 -0.832 1.00 96.69 81 VAL A O 1
ATOM 632 N N . ARG A 1 82 ? 2.889 -7.281 -2.216 1.00 94.31 82 ARG A N 1
ATOM 633 C CA . ARG A 1 82 ? 3.024 -8.285 -3.271 1.00 94.31 82 ARG A CA 1
ATOM 634 C C . ARG A 1 82 ? 3.858 -7.706 -4.400 1.00 94.31 82 ARG A C 1
ATOM 636 O O . ARG A 1 82 ? 3.365 -6.890 -5.174 1.00 94.31 82 ARG A O 1
ATOM 643 N N . CYS A 1 83 ? 5.106 -8.150 -4.500 1.00 92.50 83 CYS A N 1
ATOM 644 C CA . CYS A 1 83 ? 5.978 -7.749 -5.597 1.00 92.50 83 CYS A CA 1
ATOM 645 C C . CYS A 1 83 ? 5.606 -8.512 -6.875 1.00 92.50 83 CYS A C 1
ATOM 647 O O . CYS A 1 83 ? 5.704 -9.741 -6.917 1.00 92.50 83 CYS A O 1
ATOM 649 N N . VAL A 1 84 ? 5.226 -7.787 -7.921 1.00 90.44 84 VAL A N 1
ATOM 650 C CA . VAL A 1 84 ? 5.016 -8.302 -9.279 1.00 90.44 84 VAL A CA 1
ATOM 651 C C . VAL A 1 84 ? 6.046 -7.626 -10.178 1.00 90.44 84 VAL A C 1
ATOM 653 O O . VAL A 1 84 ? 5.751 -6.582 -10.751 1.00 90.44 84 VAL A O 1
ATOM 656 N N . PRO A 1 85 ? 7.276 -8.161 -10.250 1.00 80.44 85 PRO A N 1
ATOM 657 C CA . PRO A 1 85 ? 8.384 -7.459 -10.878 1.00 80.44 85 PRO A CA 1
ATOM 658 C C . PRO A 1 85 ? 8.112 -7.190 -12.358 1.00 80.44 85 PRO A C 1
ATOM 660 O O . PRO A 1 85 ? 7.579 -8.047 -13.066 1.00 80.44 85 PRO A O 1
ATOM 663 N N . MET A 1 86 ? 8.543 -6.015 -12.812 1.00 75.94 86 MET A N 1
ATOM 664 C CA . MET A 1 86 ? 8.676 -5.697 -14.233 1.00 75.94 86 MET A CA 1
ATOM 665 C C . MET A 1 86 ? 9.605 -6.676 -14.963 1.00 75.94 86 MET A C 1
ATOM 667 O O . MET A 1 86 ? 10.486 -7.296 -14.354 1.00 75.94 86 MET A O 1
ATOM 671 N N . GLU A 1 87 ? 9.462 -6.765 -16.285 1.00 72.50 87 GLU A N 1
ATOM 672 C CA . GLU A 1 87 ? 10.388 -7.527 -17.123 1.00 72.50 87 GLU A CA 1
ATOM 673 C C . GLU A 1 87 ? 11.812 -6.924 -17.053 1.00 72.50 87 GLU A C 1
ATOM 675 O O . GLU A 1 87 ? 12.023 -5.708 -17.096 1.00 72.50 87 GLU A O 1
ATOM 680 N N . ALA A 1 88 ? 12.816 -7.792 -16.867 1.00 61.75 88 ALA A N 1
ATOM 681 C CA . ALA A 1 88 ? 14.178 -7.403 -16.480 1.00 61.75 88 ALA A CA 1
ATOM 682 C C . ALA A 1 88 ? 14.924 -6.561 -17.534 1.00 61.75 88 ALA A C 1
ATOM 684 O O . ALA A 1 88 ? 15.834 -5.808 -17.187 1.00 61.75 88 ALA A O 1
ATOM 685 N N . ASP A 1 89 ? 14.542 -6.667 -18.806 1.00 58.22 89 ASP A N 1
ATOM 686 C CA . ASP A 1 89 ? 15.080 -5.884 -19.921 1.00 58.22 89 ASP A CA 1
ATOM 687 C C . ASP A 1 89 ? 14.532 -4.447 -19.974 1.00 58.22 89 ASP A C 1
ATOM 689 O O . ASP A 1 89 ? 15.006 -3.647 -20.779 1.00 58.22 89 ASP A O 1
ATOM 693 N N . ARG A 1 90 ? 13.583 -4.086 -19.096 1.00 58.97 90 ARG A N 1
ATOM 694 C CA . ARG A 1 90 ? 12.813 -2.834 -19.207 1.00 58.97 90 ARG A CA 1
ATOM 695 C C . ARG A 1 90 ? 12.944 -1.872 -18.032 1.00 58.97 90 ARG A C 1
ATOM 697 O O . ARG A 1 90 ? 12.453 -0.748 -18.110 1.00 58.97 90 ARG A O 1
ATOM 704 N N . LYS A 1 91 ? 13.678 -2.243 -16.975 1.00 55.47 91 LYS A N 1
ATOM 705 C CA . LYS A 1 91 ? 13.980 -1.339 -15.846 1.00 55.47 91 LYS A CA 1
ATOM 706 C C . LYS A 1 91 ? 14.766 -0.098 -16.293 1.00 55.47 91 LYS A C 1
ATOM 708 O O . LYS A 1 91 ? 14.458 1.011 -15.873 1.00 55.47 91 LYS A O 1
ATOM 713 N N . ALA A 1 92 ? 15.729 -0.280 -17.198 1.00 56.50 92 ALA A N 1
ATOM 714 C CA . ALA A 1 92 ? 16.498 0.826 -17.765 1.00 56.50 92 ALA A CA 1
ATOM 715 C C . ALA A 1 92 ? 15.631 1.766 -18.625 1.00 56.50 92 ALA A C 1
ATOM 717 O O . ALA A 1 92 ? 15.927 2.951 -18.696 1.00 56.50 92 ALA A O 1
ATOM 718 N N . GLU A 1 93 ? 14.557 1.265 -19.248 1.00 56.38 93 GLU A N 1
ATOM 719 C CA . GLU A 1 93 ? 13.599 2.085 -20.002 1.00 56.38 93 GLU A CA 1
ATOM 720 C C . GLU A 1 93 ? 12.706 2.903 -19.058 1.00 56.38 93 GLU A C 1
ATOM 722 O O . GLU A 1 93 ? 12.514 4.083 -19.315 1.00 56.38 93 GLU A O 1
ATOM 727 N N . TYR A 1 94 ? 12.236 2.330 -17.943 1.00 55.25 94 TYR A N 1
ATOM 728 C CA . TYR A 1 94 ? 11.485 3.049 -16.900 1.00 55.25 94 TYR A CA 1
ATOM 729 C C . TYR A 1 94 ? 12.311 4.153 -16.227 1.00 55.25 94 TYR A C 1
ATOM 731 O O . TYR A 1 94 ? 11.847 5.282 -16.094 1.00 55.25 94 TYR A O 1
ATOM 739 N N . GLU A 1 95 ? 13.562 3.856 -15.864 1.00 57.97 95 GLU A N 1
ATOM 740 C CA . GLU A 1 95 ? 14.467 4.831 -15.239 1.00 57.97 95 GLU A CA 1
ATOM 741 C C . GLU A 1 95 ? 14.953 5.911 -16.228 1.00 57.97 95 GLU A C 1
ATOM 743 O O . GLU A 1 95 ? 15.259 7.030 -15.812 1.00 57.97 95 GLU A O 1
ATOM 748 N N . ALA A 1 96 ? 15.016 5.605 -17.532 1.00 58.44 96 ALA A N 1
ATOM 749 C CA . ALA A 1 96 ? 15.435 6.541 -18.582 1.00 58.44 96 ALA A CA 1
ATOM 750 C C . ALA A 1 96 ? 14.274 7.259 -19.297 1.00 58.44 96 ALA A C 1
ATOM 752 O O . ALA A 1 96 ? 14.526 8.166 -20.099 1.00 58.44 96 ALA A O 1
ATOM 753 N N . ALA A 1 97 ? 13.019 6.871 -19.052 1.00 51.34 97 ALA A N 1
ATOM 754 C CA . ALA A 1 97 ? 11.866 7.406 -19.765 1.00 51.34 97 ALA A CA 1
ATOM 755 C C . ALA A 1 97 ? 11.631 8.884 -19.421 1.00 51.34 97 ALA A C 1
ATOM 757 O O . ALA A 1 97 ? 11.087 9.237 -18.376 1.00 51.34 97 ALA A O 1
ATOM 758 N N . GLN A 1 98 ? 11.941 9.764 -20.378 1.00 52.00 98 GLN A N 1
ATOM 759 C CA . GLN A 1 98 ? 11.065 10.909 -20.599 1.00 52.00 98 GLN A CA 1
ATOM 760 C C . GLN A 1 98 ? 9.709 10.382 -21.110 1.00 52.00 98 GLN A C 1
ATOM 762 O O . GLN A 1 98 ? 9.702 9.444 -21.909 1.00 52.00 98 GLN A O 1
ATOM 767 N N . PRO A 1 99 ? 8.573 10.941 -20.652 1.00 52.81 99 PRO A N 1
ATOM 768 C CA . PRO A 1 99 ? 7.249 10.423 -20.972 1.00 52.81 99 PRO A CA 1
ATOM 769 C C . PRO A 1 99 ? 6.995 10.242 -22.480 1.00 52.81 99 PRO A C 1
ATOM 771 O O . PRO A 1 99 ? 7.491 11.058 -23.266 1.00 52.81 99 PRO A O 1
ATOM 774 N N . PRO A 1 100 ? 6.133 9.283 -22.884 1.00 57.50 100 PRO A N 1
ATOM 775 C CA . PRO A 1 100 ? 5.366 8.355 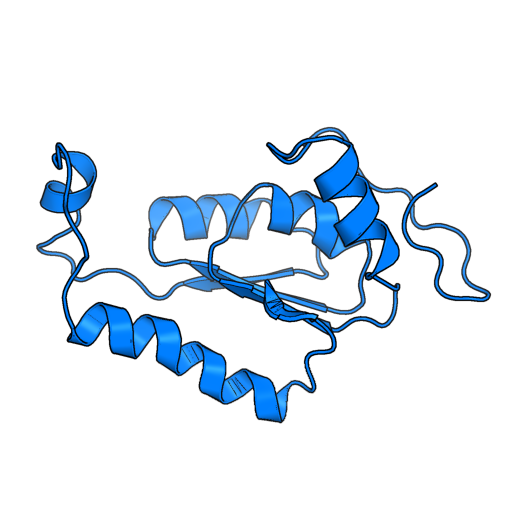-22.042 1.00 57.50 100 PRO A CA 1
ATOM 776 C C . PRO A 1 100 ? 5.802 6.886 -22.217 1.00 57.50 100 PRO A C 1
ATOM 778 O O . PRO A 1 100 ? 5.818 6.357 -23.328 1.00 57.50 100 PRO A O 1
ATOM 781 N N . TRP A 1 101 ? 6.118 6.215 -21.108 1.00 57.88 101 TRP A N 1
ATOM 782 C CA . TRP A 1 101 ? 6.267 4.759 -21.043 1.00 57.88 101 TRP A CA 1
ATOM 783 C C . TRP A 1 101 ? 5.077 4.175 -20.270 1.00 57.88 101 TRP A C 1
ATOM 785 O O . TRP A 1 101 ? 4.791 4.641 -19.172 1.00 57.88 101 TRP A O 1
ATOM 795 N N . ASP A 1 102 ? 4.417 3.163 -20.843 1.00 65.88 102 ASP A N 1
ATOM 796 C CA . ASP A 1 102 ? 3.175 2.554 -20.323 1.00 65.88 102 ASP A CA 1
ATOM 797 C C . ASP A 1 102 ? 3.313 1.034 -20.044 1.00 65.88 102 ASP A C 1
ATOM 799 O O . ASP A 1 102 ? 2.318 0.344 -19.807 1.00 65.88 102 ASP A O 1
ATOM 803 N N . GLY A 1 103 ? 4.537 0.488 -20.091 1.00 73.19 103 GLY A N 1
ATOM 804 C CA . GLY A 1 103 ? 4.802 -0.950 -19.942 1.00 73.19 103 GLY A CA 1
ATOM 805 C C . GLY A 1 103 ? 4.273 -1.823 -21.090 1.00 73.19 103 GLY A C 1
ATOM 806 O O . GLY A 1 103 ? 3.744 -1.347 -22.100 1.00 73.19 103 GLY A O 1
ATOM 807 N N . SER A 1 104 ? 4.444 -3.141 -20.967 1.00 80.56 104 SER A N 1
ATOM 808 C CA . SER A 1 104 ? 3.922 -4.123 -21.921 1.00 80.56 104 SER A CA 1
ATOM 809 C C . SER A 1 104 ? 2.493 -4.554 -21.569 1.00 80.56 104 SER A C 1
ATOM 811 O O . SER A 1 104 ? 2.056 -4.552 -20.417 1.00 80.56 104 SER A O 1
ATOM 813 N N . ARG A 1 105 ? 1.733 -5.023 -22.568 1.00 81.38 105 ARG A N 1
ATOM 814 C CA . ARG A 1 105 ? 0.401 -5.610 -22.323 1.00 81.38 105 ARG A CA 1
ATOM 815 C C . ARG A 1 105 ? 0.469 -6.833 -21.400 1.00 81.38 105 ARG A C 1
ATOM 817 O O . ARG A 1 105 ? -0.514 -7.123 -20.717 1.00 81.38 105 ARG A O 1
ATOM 824 N N . ALA A 1 106 ? 1.571 -7.582 -21.427 1.00 82.56 106 ALA A N 1
ATOM 825 C CA . ALA A 1 106 ? 1.766 -8.734 -20.555 1.00 82.56 106 ALA A CA 1
ATOM 826 C C . ALA A 1 106 ? 1.983 -8.283 -19.104 1.00 82.56 106 ALA A C 1
ATOM 828 O O . ALA A 1 106 ? 1.311 -8.808 -18.217 1.00 82.56 106 ALA A O 1
ATOM 829 N N . GLU A 1 107 ? 2.803 -7.252 -18.886 1.00 81.12 107 GLU A N 1
ATOM 830 C CA . GLU A 1 107 ? 3.038 -6.640 -17.572 1.00 81.12 107 GLU A CA 1
ATOM 831 C C . GLU A 1 107 ? 1.746 -6.070 -16.987 1.00 81.12 107 GLU A C 1
ATOM 833 O O . GLU A 1 107 ? 1.360 -6.435 -15.878 1.00 81.12 107 GLU A O 1
ATOM 838 N N . PHE A 1 108 ? 0.998 -5.283 -17.769 1.00 85.50 108 PHE A N 1
ATOM 839 C CA . PHE A 1 108 ? -0.305 -4.765 -17.344 1.00 85.50 108 PHE A CA 1
ATOM 840 C C . PHE A 1 108 ? -1.251 -5.890 -16.906 1.00 85.50 108 PHE A C 1
ATOM 842 O O . PHE A 1 108 ? -1.914 -5.801 -15.872 1.00 85.50 108 PHE A O 1
ATOM 849 N N . ARG A 1 109 ? -1.312 -6.981 -17.681 1.00 86.62 109 ARG A N 1
ATOM 850 C CA . ARG A 1 109 ? -2.158 -8.132 -17.345 1.00 86.62 109 ARG A CA 1
ATOM 851 C C . ARG A 1 109 ? -1.683 -8.842 -16.086 1.00 86.62 109 ARG A C 1
ATOM 853 O O . ARG A 1 109 ? -2.533 -9.207 -15.286 1.00 86.62 109 ARG A O 1
ATOM 860 N N . ALA A 1 110 ? -0.380 -9.053 -15.921 1.00 84.88 110 ALA A N 1
ATOM 861 C CA . ALA A 1 110 ? 0.185 -9.713 -14.747 1.00 84.88 110 ALA A CA 1
ATOM 862 C C . ALA A 1 110 ? -0.039 -8.891 -13.473 1.00 84.88 110 ALA A C 1
ATOM 864 O O . ALA A 1 110 ? -0.414 -9.456 -12.444 1.00 84.88 110 ALA A O 1
ATOM 865 N N . TYR A 1 111 ? 0.121 -7.569 -13.578 1.00 85.00 111 TYR A N 1
ATOM 866 C CA . TYR A 1 111 ? -0.190 -6.622 -12.520 1.00 85.00 111 TYR A CA 1
ATOM 867 C C . TYR A 1 111 ? -1.670 -6.738 -12.161 1.00 85.00 111 TYR A C 1
ATOM 869 O O . TYR A 1 111 ? -1.980 -7.313 -11.125 1.00 85.00 111 TYR A O 1
ATOM 877 N N . VAL A 1 112 ? -2.593 -6.370 -13.059 1.00 87.12 112 VAL A N 1
ATOM 878 C CA . VAL A 1 112 ? -4.047 -6.366 -12.789 1.00 87.12 112 VAL A CA 1
ATOM 879 C C . VAL A 1 112 ? -4.599 -7.748 -12.400 1.00 87.12 112 VAL A C 1
ATOM 881 O O . VAL A 1 112 ? -5.560 -7.833 -11.632 1.00 87.12 112 VAL A O 1
ATOM 884 N N . ALA A 1 113 ? -3.984 -8.845 -12.857 1.00 86.69 113 ALA A N 1
ATOM 885 C CA . ALA A 1 113 ? -4.372 -10.202 -12.469 1.00 86.69 113 ALA A CA 1
ATOM 886 C C . ALA A 1 113 ? -4.234 -10.469 -10.966 1.00 86.69 113 ALA A C 1
ATOM 888 O O . ALA A 1 113 ? -4.971 -11.311 -10.462 1.00 86.69 113 ALA A O 1
ATOM 889 N N . GLN A 1 114 ? -3.396 -9.736 -10.221 1.00 84.38 114 GLN A N 1
ATOM 890 C CA . GLN A 1 114 ? -3.379 -9.858 -8.756 1.00 84.38 114 GLN A CA 1
ATOM 891 C C . GLN A 1 114 ? -4.755 -9.563 -8.143 1.00 84.38 114 GLN A C 1
ATOM 893 O O . GLN A 1 114 ? -5.133 -10.174 -7.144 1.00 84.38 114 GLN A O 1
ATOM 898 N N . GLY A 1 115 ? -5.550 -8.709 -8.794 1.00 80.31 115 GLY A N 1
ATOM 899 C CA . GLY A 1 115 ? -6.911 -8.391 -8.388 1.00 80.31 115 GLY A CA 1
ATOM 900 C C . GLY A 1 115 ? -7.881 -9.567 -8.481 1.00 80.31 115 GLY A C 1
ATOM 901 O O . GLY A 1 115 ? -8.973 -9.478 -7.929 1.00 80.31 115 GLY A O 1
ATOM 902 N N . SER A 1 116 ? -7.526 -10.695 -9.110 1.00 78.31 116 SER A N 1
ATOM 903 C CA . SER A 1 116 ? -8.369 -11.898 -9.046 1.00 78.31 116 SER A CA 1
ATOM 904 C C . SER A 1 116 ? -8.571 -12.369 -7.603 1.00 78.31 116 SER A C 1
ATOM 906 O O . SER A 1 116 ? -9.640 -12.879 -7.279 1.00 78.31 116 SER A O 1
ATOM 908 N N . ALA A 1 117 ? -7.589 -12.121 -6.729 1.00 71.06 117 ALA A N 1
ATOM 909 C CA . ALA A 1 117 ? -7.668 -12.424 -5.304 1.00 71.06 117 ALA A CA 1
ATOM 910 C C . ALA A 1 117 ? -8.629 -11.503 -4.531 1.00 71.06 117 ALA A C 1
ATOM 912 O O . ALA A 1 117 ? -8.998 -11.839 -3.411 1.00 71.06 117 ALA A O 1
ATOM 913 N N . LEU A 1 118 ? -9.066 -10.367 -5.099 1.00 68.50 118 LEU A N 1
ATOM 914 C CA . LEU A 1 118 ? -10.001 -9.442 -4.437 1.00 68.50 118 LEU A CA 1
ATOM 915 C C . LEU A 1 118 ? -11.291 -10.137 -3.999 1.00 68.50 118 LEU A C 1
ATOM 917 O O . LEU A 1 118 ? -11.829 -9.816 -2.944 1.00 68.50 118 LEU A O 1
ATOM 921 N N . ARG A 1 119 ? -11.773 -11.091 -4.808 1.00 65.69 119 ARG A N 1
ATOM 922 C CA . ARG A 1 119 ? -12.990 -11.859 -4.515 1.00 65.69 119 ARG A CA 1
ATOM 923 C C . ARG A 1 119 ? -12.809 -12.836 -3.361 1.00 65.69 119 ARG A C 1
ATOM 925 O O . ARG A 1 119 ? -13.758 -13.065 -2.630 1.00 65.69 119 ARG A O 1
ATOM 932 N N . ASP A 1 120 ? -11.611 -13.383 -3.200 1.00 74.31 120 ASP A N 1
ATOM 933 C CA . ASP A 1 120 ? -11.318 -14.363 -2.151 1.00 74.31 120 ASP A CA 1
ATOM 934 C C . ASP A 1 120 ? -10.957 -13.689 -0.818 1.00 74.31 120 ASP A C 1
ATOM 936 O O . ASP A 1 120 ? -10.941 -14.329 0.231 1.00 74.31 120 ASP A O 1
ATOM 940 N N . LEU A 1 121 ? -10.623 -12.397 -0.863 1.00 74.88 121 LEU A N 1
ATOM 941 C CA . LEU A 1 121 ? -10.183 -11.609 0.285 1.00 74.88 121 LEU A CA 1
ATOM 942 C C . LEU A 1 121 ? -11.299 -10.774 0.923 1.00 74.88 121 LEU A C 1
ATOM 944 O O . LEU A 1 121 ? -11.037 -10.170 1.962 1.00 74.88 121 LEU A O 1
ATOM 948 N N . ASP A 1 122 ? -12.488 -10.723 0.309 1.00 80.00 122 ASP A N 1
ATOM 949 C CA . ASP A 1 122 ? -13.609 -9.868 0.720 1.00 80.00 122 ASP A CA 1
ATOM 950 C C . ASP A 1 122 ? -13.145 -8.434 1.040 1.00 80.00 122 ASP A C 1
ATOM 952 O O . ASP A 1 122 ? -13.366 -7.906 2.131 1.00 80.00 122 ASP A O 1
ATOM 956 N N . ALA A 1 123 ? -12.418 -7.813 0.102 1.00 84.50 123 ALA A N 1
ATOM 957 C CA . ALA A 1 123 ? -11.894 -6.465 0.302 1.00 84.50 123 ALA A CA 1
ATOM 958 C C . ALA A 1 123 ? -13.040 -5.451 0.480 1.00 84.50 123 ALA A C 1
ATOM 960 O O . ALA A 1 123 ? -13.907 -5.316 -0.383 1.00 84.50 123 ALA A O 1
ATOM 961 N N . ASP A 1 124 ? -13.005 -4.705 1.584 1.00 86.75 124 ASP A N 1
ATOM 962 C CA . ASP A 1 124 ? -13.981 -3.659 1.908 1.00 86.75 124 ASP A CA 1
ATOM 963 C C . ASP A 1 124 ? -13.692 -2.360 1.139 1.00 86.75 124 ASP A C 1
ATOM 965 O O . ASP A 1 124 ? -14.596 -1.567 0.871 1.00 86.75 124 ASP A O 1
ATOM 969 N N . VAL A 1 125 ? -12.414 -2.121 0.820 1.00 89.31 125 VAL A N 1
ATOM 970 C CA . VAL A 1 125 ? -11.916 -0.906 0.161 1.00 89.31 125 VAL A CA 1
ATOM 971 C C . VAL A 1 125 ? -10.849 -1.283 -0.866 1.00 89.31 125 VAL A C 1
ATOM 973 O O . VAL A 1 125 ? -9.982 -2.113 -0.589 1.00 89.31 125 VAL A O 1
ATOM 976 N N . VAL A 1 126 ? -10.904 -0.647 -2.038 1.00 91.94 126 VAL A N 1
ATOM 977 C CA . VAL A 1 126 ? -9.895 -0.760 -3.099 1.00 91.94 126 VAL A CA 1
ATOM 978 C C . VAL A 1 126 ? -9.344 0.632 -3.397 1.00 91.94 126 VAL A 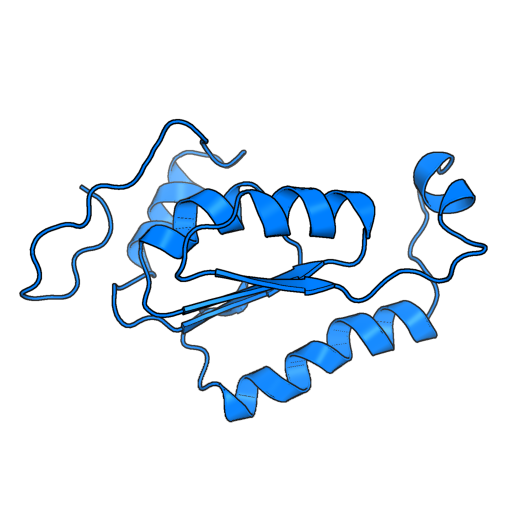C 1
ATOM 980 O O . VAL A 1 126 ? -10.127 1.570 -3.567 1.00 91.94 126 VAL A O 1
ATOM 983 N N . LEU A 1 127 ? -8.019 0.740 -3.438 1.00 89.19 127 LEU A N 1
ATOM 984 C CA . LEU A 1 127 ? -7.237 1.940 -3.731 1.00 89.19 127 LEU A CA 1
ATOM 985 C C . LEU A 1 127 ? -6.381 1.733 -4.980 1.00 89.19 127 LEU A C 1
ATOM 987 O O . LEU A 1 127 ? -5.851 0.610 -5.158 1.00 89.19 127 LEU A O 1
#

Organism: NCBI:txid233186

Secondary structure (DSSP, 8-state):
-----TTSPPP----SS--SS-HHHHHHHHHH--TT-EEEEES-SHHHHHHGGGSSEEEEEE--HHHHHHHHHH--TTEEEEE-PPPTTSHHHHHH--S-----HHHHHHHHHGGGGGGTTT-SEE-

Foldseek 3Di:
DFADDVPDDDQDFDVPQDDPDDPVVVVVVRVQAHQAAAEEEEADDSCQAGCLSRYQAYEYEHADPVVLVVCVVRGDPRYDYHYPYADPVCPCVVVPDPDDDDHDPVSVCSSCVVCVCCVVRVGSYYD

pLDDT: mean 81.47, std 14.83, range [42.44, 96.69]

Radius of gyration: 15.83 Å; chains: 1; bounding box: 33×32×44 Å